Protein AF-A0A9N8M861-F1 (afdb_monomer_lite)

Radius of gyration: 14.07 Å; chains: 1; bounding box: 36×33×31 Å

pLDDT: mean 72.04, std 16.98, range [37.16, 90.0]

Sequence (93 aa):
RTGHGDFAEYHDRFRHLDAERWSLCGKLRSPFHPLTCPAFTRHHALLLDGEGNRHTNEALVNDKKGILALLAFARASGAYTRELYARIDGGGA

Foldseek 3Di:
DPLQQLAPVNCVVPVPVPRPLAAPQRDGGHPCCCCVPPLLVVLVQLQADPVRHGDDPCCLPPPPSNVVSVVSSCVVVVRSPPVVVVVVVVPDD

Structure (mmCIF, N/CA/C/O backbone):
data_AF-A0A9N8M861-F1
#
_entry.id   AF-A0A9N8M861-F1
#
loop_
_atom_site.group_PDB
_atom_site.id
_atom_site.type_symbol
_atom_site.label_atom_id
_atom_site.label_alt_id
_atom_site.label_comp_id
_atom_site.label_asym_id
_atom_site.label_entity_id
_atom_site.label_seq_id
_atom_site.pdbx_PDB_ins_code
_atom_site.Cartn_x
_atom_site.Cartn_y
_atom_site.Cartn_z
_atom_site.occupancy
_atom_site.B_iso_or_equiv
_atom_site.auth_seq_id
_atom_site.auth_comp_id
_atom_site.auth_asym_id
_atom_site.auth_atom_id
_atom_site.pdbx_PDB_model_num
ATOM 1 N N . ARG A 1 1 ? 21.616 6.911 2.026 1.00 42.50 1 ARG A N 1
ATOM 2 C CA . ARG A 1 1 ? 20.837 6.346 0.896 1.00 42.50 1 ARG A CA 1
ATOM 3 C C . ARG A 1 1 ? 19.501 5.858 1.444 1.00 42.50 1 ARG A C 1
ATOM 5 O O . ARG A 1 1 ? 19.396 4.717 1.863 1.00 42.50 1 ARG A O 1
ATOM 12 N N . THR A 1 2 ? 18.518 6.744 1.548 1.00 39.41 2 THR A N 1
ATOM 13 C CA . THR A 1 2 ? 17.154 6.393 1.958 1.00 39.41 2 THR A CA 1
ATOM 14 C C . THR A 1 2 ? 16.419 5.916 0.707 1.00 3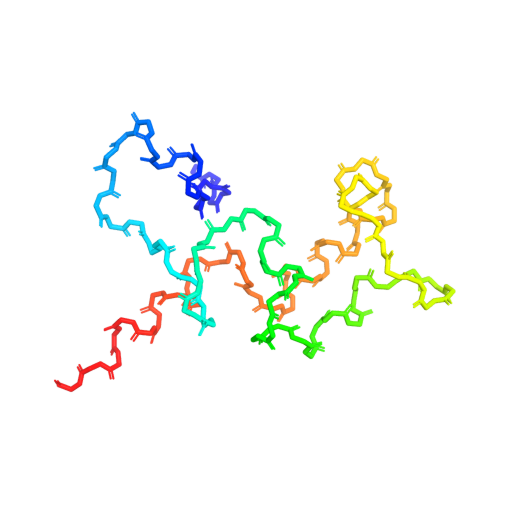9.41 2 THR A C 1
ATOM 16 O O . THR A 1 2 ? 16.224 6.683 -0.229 1.00 39.41 2 THR A O 1
ATOM 19 N N . GLY A 1 3 ? 16.095 4.624 0.636 1.00 44.22 3 GLY A N 1
ATOM 20 C CA . GLY A 1 3 ? 15.469 3.965 -0.520 1.00 44.22 3 GLY A CA 1
ATOM 21 C C . GLY A 1 3 ? 14.007 4.356 -0.770 1.00 44.22 3 GLY A C 1
ATOM 22 O O . GLY A 1 3 ? 13.210 3.501 -1.124 1.00 44.22 3 GLY A O 1
ATOM 23 N N . HIS A 1 4 ? 13.649 5.625 -0.562 1.00 48.06 4 HIS A N 1
ATOM 24 C CA . HIS A 1 4 ? 12.301 6.166 -0.764 1.00 48.06 4 HIS A CA 1
ATOM 25 C C . HIS A 1 4 ? 12.114 6.835 -2.141 1.00 48.06 4 HIS A C 1
ATOM 27 O O . HIS A 1 4 ? 11.082 7.447 -2.382 1.00 48.06 4 HIS A O 1
ATOM 33 N N . GLY A 1 5 ? 13.106 6.758 -3.035 1.00 44.94 5 GLY A N 1
ATOM 34 C CA . GLY A 1 5 ? 13.145 7.506 -4.302 1.00 44.94 5 GLY A CA 1
ATOM 35 C C . GLY A 1 5 ? 12.683 6.748 -5.550 1.00 44.94 5 GLY A C 1
ATOM 36 O O . GLY A 1 5 ? 13.051 7.150 -6.642 1.00 44.94 5 GLY A O 1
ATOM 37 N N . ASP A 1 6 ? 11.930 5.656 -5.412 1.00 52.81 6 ASP A N 1
ATOM 38 C CA . ASP A 1 6 ? 11.596 4.742 -6.522 1.00 52.81 6 ASP A CA 1
ATOM 39 C C . ASP A 1 6 ? 10.209 5.042 -7.137 1.00 52.81 6 ASP A C 1
ATOM 41 O O . ASP A 1 6 ? 9.387 4.157 -7.383 1.00 52.81 6 ASP A O 1
ATOM 45 N N . PHE A 1 7 ? 9.897 6.330 -7.302 1.00 55.59 7 PHE A N 1
ATOM 46 C CA . PHE A 1 7 ? 8.625 6.812 -7.848 1.00 55.59 7 PHE A CA 1
ATOM 47 C C . PHE A 1 7 ? 8.850 7.459 -9.213 1.00 55.59 7 PHE A C 1
ATOM 49 O O . PHE A 1 7 ? 9.788 8.238 -9.367 1.00 55.59 7 PHE A O 1
ATOM 56 N N . ALA A 1 8 ? 7.987 7.185 -10.199 1.00 47.81 8 ALA A N 1
ATOM 57 C CA . ALA A 1 8 ? 8.146 7.686 -11.570 1.00 47.81 8 ALA A CA 1
ATOM 58 C C . ALA A 1 8 ? 8.319 9.218 -11.666 1.00 47.81 8 ALA A C 1
ATOM 60 O O . ALA A 1 8 ? 9.095 9.683 -12.497 1.00 47.81 8 ALA A O 1
ATOM 61 N N . GLU A 1 9 ? 7.695 9.994 -10.769 1.00 46.09 9 GLU A N 1
ATOM 62 C CA . GLU A 1 9 ? 7.880 11.456 -10.687 1.00 46.09 9 GLU A CA 1
ATOM 63 C C . GLU A 1 9 ? 9.309 11.884 -10.305 1.00 46.09 9 GLU A C 1
ATOM 65 O O . GLU A 1 9 ? 9.754 12.961 -10.692 1.00 46.09 9 GLU A O 1
ATOM 70 N N . TYR A 1 10 ? 10.069 11.044 -9.594 1.00 49.03 10 TYR A N 1
ATOM 71 C CA . TYR A 1 10 ? 11.479 11.306 -9.287 1.00 49.03 10 TYR A CA 1
ATOM 72 C C . TYR A 1 10 ? 12.411 10.934 -10.458 1.00 49.03 10 TYR A C 1
ATOM 74 O O . TYR A 1 10 ? 13.472 11.536 -10.626 1.00 49.03 10 TYR A O 1
ATOM 82 N N . HIS A 1 11 ? 12.010 9.985 -11.311 1.00 53.97 11 HIS A N 1
ATOM 83 C CA . HIS A 1 11 ? 12.837 9.481 -12.415 1.00 53.97 11 HIS A CA 1
ATOM 84 C C . HIS A 1 11 ? 12.735 10.290 -13.713 1.00 53.97 11 HIS A C 1
ATOM 86 O O . HIS A 1 11 ? 13.685 10.271 -14.501 1.00 53.97 11 HIS A O 1
ATOM 92 N N . ASP A 1 12 ? 11.650 11.042 -13.920 1.00 45.62 12 ASP A N 1
ATOM 93 C CA . ASP A 1 12 ? 11.478 11.896 -15.106 1.00 45.62 12 ASP A CA 1
ATOM 94 C C . ASP A 1 12 ? 12.565 12.988 -15.194 1.00 45.62 12 ASP A C 1
ATOM 96 O O . ASP A 1 12 ? 13.062 13.321 -16.270 1.00 45.62 12 ASP A O 1
ATOM 100 N N . ARG A 1 13 ? 13.061 13.452 -14.038 1.00 48.66 13 ARG A N 1
ATOM 101 C CA . ARG A 1 13 ? 14.064 14.522 -13.956 1.00 48.66 13 ARG A CA 1
ATOM 102 C C . ARG A 1 13 ? 15.518 14.064 -14.174 1.00 48.66 13 ARG A C 1
ATOM 104 O O . ARG A 1 13 ? 16.365 14.914 -14.432 1.00 48.66 13 ARG A O 1
ATOM 111 N N . PHE A 1 14 ? 15.823 12.760 -14.084 1.00 47.97 14 PHE A N 1
ATOM 112 C CA . PHE A 1 14 ? 17.210 12.242 -14.081 1.00 47.97 14 PHE A CA 1
ATOM 113 C C . PHE A 1 14 ? 17.516 11.086 -15.058 1.00 47.97 14 PHE A C 1
ATOM 115 O O . PHE A 1 14 ? 18.633 10.577 -15.035 1.00 47.97 14 PHE A O 1
ATOM 122 N N . ARG A 1 15 ? 16.596 10.679 -15.953 1.00 45.28 15 ARG A N 1
ATOM 123 C CA . ARG A 1 15 ? 16.844 9.635 -16.985 1.00 45.28 15 ARG A CA 1
ATOM 124 C C . ARG A 1 15 ? 17.533 8.365 -16.445 1.00 45.28 15 ARG A C 1
ATOM 126 O O . ARG A 1 15 ? 18.414 7.797 -17.088 1.00 45.28 15 ARG A O 1
ATOM 133 N N . HIS A 1 16 ? 17.120 7.878 -15.279 1.00 49.41 16 HIS A N 1
ATOM 134 C CA . HIS A 1 16 ? 17.520 6.537 -14.857 1.00 49.41 16 HIS A CA 1
ATOM 135 C C . HIS A 1 16 ? 16.681 5.513 -15.636 1.00 49.41 16 HIS A C 1
ATOM 137 O O . HIS A 1 16 ? 15.510 5.305 -15.335 1.00 49.41 16 HIS A O 1
ATOM 143 N N . LEU A 1 17 ? 17.287 4.909 -16.664 1.00 45.19 17 LEU A N 1
ATOM 144 C CA . LEU A 1 17 ? 16.695 3.873 -17.528 1.00 45.19 17 LEU A CA 1
ATOM 145 C C . LEU A 1 17 ? 16.348 2.569 -16.781 1.00 45.19 17 LEU A C 1
ATOM 147 O O . LEU A 1 17 ? 15.588 1.764 -17.305 1.00 45.19 17 LEU A O 1
ATOM 151 N N . ASP A 1 18 ? 16.861 2.415 -15.560 1.00 46.94 18 ASP A N 1
ATOM 152 C CA . ASP A 1 18 ? 16.801 1.201 -14.733 1.00 46.94 18 ASP A CA 1
ATOM 153 C C . ASP A 1 18 ? 15.697 1.231 -13.660 1.00 46.94 18 ASP A C 1
ATOM 155 O O . ASP A 1 18 ? 15.599 0.351 -12.811 1.00 46.94 18 ASP A O 1
ATOM 159 N N . ALA A 1 19 ? 14.882 2.287 -13.631 1.00 52.94 19 ALA A N 1
ATOM 160 C CA . ALA A 1 19 ? 13.760 2.346 -12.708 1.00 52.94 19 ALA A CA 1
ATOM 161 C C . ALA A 1 19 ? 12.606 1.526 -13.278 1.00 52.94 19 ALA A C 1
ATOM 163 O O . ALA A 1 19 ? 12.092 1.846 -14.354 1.00 52.94 19 ALA A O 1
ATOM 164 N N . GLU A 1 20 ? 12.185 0.486 -12.561 1.00 59.25 20 GLU A N 1
ATOM 165 C CA . GLU A 1 20 ? 11.008 -0.305 -12.909 1.00 59.25 20 GLU A CA 1
ATOM 166 C C . GLU A 1 20 ? 9.763 0.591 -12.918 1.00 59.25 20 GLU A C 1
ATOM 168 O O . GLU A 1 20 ? 9.115 0.861 -11.904 1.00 59.25 20 GLU A O 1
ATOM 173 N N . ARG A 1 21 ? 9.453 1.095 -14.118 1.00 66.69 21 ARG A N 1
ATOM 174 C CA . ARG A 1 21 ? 8.330 1.998 -14.405 1.00 66.69 21 ARG A CA 1
ATOM 175 C C . ARG A 1 21 ? 6.981 1.297 -14.326 1.00 66.69 21 ARG A C 1
ATOM 177 O O . ARG A 1 21 ? 5.952 1.971 -14.330 1.00 66.69 21 ARG A O 1
ATOM 184 N N . TRP A 1 22 ? 6.983 -0.026 -14.249 1.00 69.25 22 TRP A N 1
ATOM 185 C CA . TRP A 1 22 ? 5.798 -0.862 -14.293 1.00 69.25 22 TRP A CA 1
ATOM 186 C C . TRP A 1 22 ? 5.562 -1.497 -12.928 1.00 69.25 22 TRP A C 1
ATOM 188 O O . TRP A 1 22 ? 6.463 -2.053 -12.311 1.00 69.25 22 TRP A O 1
ATOM 198 N N . SER A 1 23 ? 4.332 -1.401 -12.439 1.00 72.81 23 SER A N 1
ATOM 199 C CA . SER A 1 23 ? 3.882 -2.182 -11.293 1.00 72.81 23 SER A CA 1
ATOM 200 C C . SER A 1 23 ? 3.481 -3.596 -11.714 1.00 72.81 23 SER A C 1
ATOM 202 O O . SER A 1 23 ? 3.225 -3.855 -12.886 1.00 72.81 23 SER A O 1
ATOM 204 N N . LEU A 1 24 ? 3.319 -4.493 -10.734 1.00 74.25 24 LEU A N 1
ATOM 205 C CA . LEU A 1 24 ? 2.893 -5.891 -10.919 1.00 74.25 24 LEU A CA 1
ATOM 206 C C . LEU A 1 24 ? 1.649 -6.074 -11.800 1.00 74.25 24 LEU A C 1
ATOM 208 O O . LEU A 1 24 ? 1.489 -7.100 -12.448 1.00 74.25 24 LEU A O 1
ATOM 212 N N . CYS A 1 25 ? 0.742 -5.095 -11.803 1.00 77.69 25 CYS A N 1
ATOM 213 C CA . CYS A 1 25 ? -0.477 -5.144 -12.607 1.00 77.69 25 CYS A CA 1
ATOM 214 C C . CYS A 1 25 ? -0.301 -4.627 -14.048 1.00 77.69 25 CYS A C 1
ATOM 216 O O . CYS A 1 25 ? -1.293 -4.482 -14.759 1.00 77.69 25 CYS A O 1
ATOM 218 N N . GLY A 1 26 ? 0.923 -4.285 -14.464 1.00 73.69 26 GLY A N 1
ATOM 219 C CA . GLY A 1 26 ? 1.231 -3.742 -15.789 1.00 73.69 26 GLY A CA 1
ATOM 220 C C . GLY A 1 26 ? 0.919 -2.251 -15.968 1.00 73.69 26 GLY A C 1
ATOM 221 O O . GLY A 1 26 ? 1.018 -1.739 -17.079 1.00 73.69 26 GLY A O 1
ATOM 222 N N . LYS A 1 27 ? 0.539 -1.528 -14.905 1.00 77.06 27 LYS A N 1
ATOM 223 C CA . LYS A 1 27 ? 0.333 -0.067 -14.943 1.00 77.06 27 LYS A CA 1
ATOM 224 C C . LYS A 1 27 ? 1.585 0.698 -14.526 1.00 77.06 27 LYS A C 1
ATOM 226 O O . LYS A 1 27 ? 2.457 0.152 -13.853 1.00 77.06 27 LYS A O 1
ATOM 231 N N . LEU A 1 28 ? 1.640 1.979 -14.893 1.00 72.38 28 LEU A N 1
ATOM 232 C CA . LEU A 1 28 ? 2.720 2.873 -14.486 1.00 72.38 28 LEU A CA 1
ATOM 233 C C . LEU A 1 28 ? 2.799 2.993 -12.962 1.00 72.38 28 LEU A C 1
ATOM 235 O O . LEU A 1 28 ? 1.791 3.181 -12.273 1.00 72.38 28 LEU A O 1
ATOM 239 N N . ARG A 1 29 ? 4.022 2.893 -12.447 1.00 70.38 29 ARG A N 1
ATOM 240 C CA . ARG A 1 29 ? 4.306 2.973 -11.022 1.00 70.38 29 ARG A CA 1
ATOM 241 C C . ARG A 1 29 ? 4.240 4.425 -10.553 1.00 70.38 29 ARG A C 1
ATOM 243 O O . ARG A 1 29 ? 5.120 5.231 -10.837 1.00 70.38 29 ARG A O 1
ATOM 250 N N . SER A 1 30 ? 3.214 4.739 -9.772 1.00 73.31 30 SER A N 1
ATOM 251 C CA . SER A 1 30 ? 3.054 6.027 -9.085 1.00 73.31 30 SER A CA 1
ATOM 252 C C . SER A 1 30 ? 3.019 5.823 -7.567 1.00 73.31 30 SER A C 1
ATOM 254 O O . SER A 1 30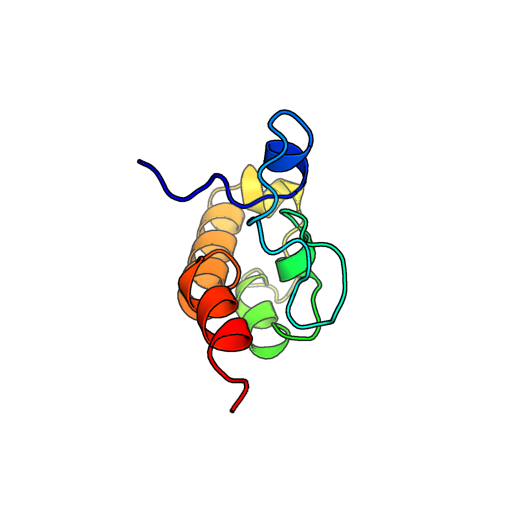 ? 2.668 4.728 -7.122 1.00 73.31 30 SER A O 1
ATOM 256 N N . PRO A 1 31 ? 3.303 6.852 -6.747 1.00 73.81 31 PRO A N 1
ATOM 257 C CA . PRO A 1 31 ? 3.303 6.729 -5.284 1.00 73.81 31 PRO A CA 1
ATOM 258 C C . PRO A 1 31 ? 2.001 6.171 -4.702 1.00 73.81 31 PRO A C 1
ATOM 260 O O . PRO A 1 31 ? 2.011 5.365 -3.773 1.00 73.81 31 PRO A O 1
ATOM 263 N N . PHE A 1 32 ? 0.875 6.542 -5.305 1.00 80.75 32 PHE A N 1
ATOM 264 C CA . PHE A 1 32 ? -0.455 6.118 -4.873 1.00 80.75 32 PHE A CA 1
ATOM 265 C C . PHE A 1 32 ? -0.983 4.889 -5.622 1.00 80.75 32 PHE A C 1
ATOM 267 O O . PHE A 1 32 ? -2.004 4.323 -5.232 1.00 80.75 32 PHE A O 1
ATOM 274 N N . HIS A 1 33 ? -0.303 4.440 -6.684 1.00 83.06 33 HIS A N 1
ATOM 275 C CA . HIS A 1 33 ? -0.766 3.302 -7.474 1.00 83.06 33 HIS A CA 1
ATOM 276 C C . HIS A 1 33 ? -0.859 2.005 -6.646 1.00 83.06 33 HIS A C 1
ATOM 278 O O . HIS A 1 33 ? -1.925 1.385 -6.688 1.00 83.06 33 HIS A O 1
ATOM 284 N N . PRO A 1 34 ? 0.146 1.622 -5.824 1.00 84.12 34 PRO A N 1
ATOM 285 C CA . PRO A 1 34 ? 0.063 0.457 -4.944 1.00 84.12 34 PRO A CA 1
ATOM 286 C C . PRO A 1 34 ? -1.205 0.375 -4.097 1.00 84.12 34 PRO A C 1
ATOM 288 O O . PRO A 1 34 ? -1.728 -0.713 -3.899 1.00 84.12 34 PRO A O 1
ATOM 291 N N . LEU A 1 35 ? -1.732 1.519 -3.658 1.00 84.56 35 LEU A N 1
ATOM 292 C CA . LEU A 1 35 ? -2.908 1.605 -2.790 1.00 84.56 35 LEU A CA 1
ATOM 293 C C . LEU A 1 35 ? -4.211 1.216 -3.496 1.00 84.56 35 LEU A C 1
ATOM 295 O O . LEU A 1 35 ? -5.222 0.996 -2.836 1.00 84.56 35 LEU A O 1
ATOM 299 N N . THR A 1 36 ? -4.213 1.234 -4.829 1.00 84.88 36 THR A N 1
ATOM 300 C CA . THR A 1 36 ? -5.366 0.925 -5.694 1.00 84.88 36 THR A CA 1
ATOM 301 C C . THR A 1 36 ? -5.094 -0.263 -6.612 1.00 84.88 36 THR A C 1
ATOM 303 O O . THR A 1 36 ? -5.936 -0.631 -7.430 1.00 84.88 36 THR A O 1
ATOM 306 N N . CYS A 1 37 ? -3.907 -0.855 -6.514 1.00 84.88 37 CYS A N 1
ATOM 307 C CA . CYS A 1 37 ? -3.445 -1.857 -7.451 1.00 84.88 37 CYS A CA 1
ATOM 308 C C . CYS A 1 37 ? -4.028 -3.227 -7.081 1.00 84.88 37 CYS A C 1
ATOM 310 O O . CYS A 1 37 ? -3.876 -3.670 -5.942 1.00 84.88 37 CYS A O 1
ATOM 312 N N . PRO A 1 38 ? -4.639 -3.952 -8.035 1.00 85.25 38 PRO A N 1
ATOM 313 C CA . PRO A 1 38 ? -5.245 -5.250 -7.750 1.00 85.25 38 PRO A CA 1
ATOM 314 C C . PRO A 1 38 ? -4.230 -6.297 -7.268 1.00 85.25 38 PRO A C 1
ATOM 316 O O . PRO A 1 38 ? -4.591 -7.206 -6.523 1.00 85.25 38 PRO A O 1
ATOM 319 N N . ALA A 1 39 ? -2.947 -6.146 -7.620 1.00 83.94 39 ALA A N 1
ATOM 320 C CA . ALA A 1 39 ? -1.878 -7.023 -7.141 1.00 83.94 39 ALA A CA 1
ATOM 321 C C . ALA A 1 39 ? -1.688 -6.962 -5.612 1.00 83.94 39 ALA A C 1
ATOM 323 O O . ALA A 1 39 ? -1.189 -7.912 -5.010 1.00 83.94 39 ALA A O 1
ATOM 324 N N . PHE A 1 40 ? -2.118 -5.871 -4.968 1.00 86.31 40 PHE A N 1
ATOM 325 C CA . PHE A 1 40 ? -2.023 -5.679 -3.521 1.00 86.31 40 PHE A CA 1
ATOM 326 C C . PHE A 1 40 ? -3.377 -5.723 -2.809 1.00 86.31 40 PHE A C 1
ATOM 328 O O . PHE A 1 40 ? -3.424 -5.430 -1.615 1.00 86.31 40 PHE A O 1
ATOM 335 N N . THR A 1 41 ? -4.445 -6.180 -3.477 1.00 86.56 41 THR A N 1
ATOM 336 C CA . THR A 1 41 ? -5.797 -6.281 -2.898 1.00 86.56 41 THR A CA 1
ATOM 337 C C . THR A 1 41 ? -5.815 -6.978 -1.542 1.00 86.56 41 THR A C 1
ATOM 339 O O . THR A 1 41 ? -6.479 -6.510 -0.622 1.00 86.56 41 THR A O 1
ATOM 342 N N . ARG A 1 42 ? -5.014 -8.038 -1.367 1.00 87.06 42 ARG A N 1
ATOM 343 C CA . ARG A 1 42 ? -4.919 -8.768 -0.092 1.00 87.06 42 ARG A CA 1
ATOM 344 C C . ARG A 1 42 ? -4.439 -7.910 1.088 1.00 87.06 42 ARG A C 1
ATOM 346 O O . ARG A 1 42 ? -4.721 -8.239 2.231 1.00 87.06 42 ARG A O 1
ATOM 353 N N . HIS A 1 43 ? -3.720 -6.820 0.819 1.00 88.19 43 HIS A N 1
ATOM 354 C CA . HIS A 1 43 ? -3.217 -5.892 1.833 1.00 88.19 43 HIS A CA 1
ATOM 355 C C . HIS A 1 43 ? -4.037 -4.600 1.912 1.00 88.19 43 HIS A C 1
ATOM 357 O O . HIS A 1 43 ? -3.804 -3.810 2.820 1.00 88.19 43 HIS A O 1
ATOM 363 N N . HIS A 1 44 ? -5.007 -4.367 1.015 1.00 88.19 44 HIS A N 1
ATOM 364 C CA . HIS A 1 44 ? -5.862 -3.173 1.076 1.00 88.19 44 HIS A CA 1
ATOM 365 C C . HIS A 1 44 ? -6.682 -3.104 2.368 1.00 88.19 44 HIS A C 1
ATOM 367 O O . HIS A 1 44 ? -7.033 -2.009 2.794 1.00 88.19 44 HIS A O 1
ATOM 373 N N . ALA A 1 45 ? -6.914 -4.241 3.031 1.00 88.44 45 ALA A N 1
ATOM 374 C CA . ALA A 1 45 ? -7.509 -4.289 4.365 1.00 88.44 45 ALA A CA 1
ATOM 375 C C . ALA A 1 45 ? -6.724 -3.463 5.405 1.00 88.44 45 ALA A C 1
ATOM 377 O O . ALA A 1 45 ? -7.317 -2.927 6.330 1.00 88.44 45 ALA A O 1
ATOM 378 N N . LEU A 1 46 ? -5.405 -3.308 5.231 1.00 88.31 46 LEU A N 1
ATOM 379 C CA . LEU A 1 46 ? -4.551 -2.500 6.111 1.00 88.31 46 LEU A CA 1
ATOM 380 C C . LEU A 1 46 ? -4.689 -0.991 5.870 1.00 88.31 46 LEU A C 1
ATOM 382 O O . LEU A 1 46 ? -4.170 -0.207 6.654 1.00 88.31 46 LEU A O 1
ATOM 386 N N . LEU A 1 47 ? -5.344 -0.587 4.779 1.00 88.56 47 LEU A N 1
ATOM 387 C CA . LEU A 1 47 ? -5.629 0.813 4.449 1.00 88.56 47 LEU A CA 1
ATOM 388 C C . LEU A 1 47 ? -7.018 1.250 4.937 1.00 88.56 47 LEU A C 1
ATOM 390 O O . LEU A 1 47 ? -7.453 2.360 4.623 1.00 88.56 47 LEU A O 1
ATOM 394 N N . LEU A 1 48 ? -7.731 0.371 5.641 1.00 89.19 48 LEU A N 1
ATOM 395 C CA . LEU A 1 48 ? -9.025 0.664 6.237 1.00 89.19 48 LEU A CA 1
ATOM 396 C C . LEU A 1 48 ? -8.828 1.209 7.657 1.00 89.19 48 LEU A C 1
ATOM 398 O O . LEU A 1 48 ? -7.951 0.748 8.387 1.00 89.19 48 LEU A O 1
ATOM 402 N N . ASP A 1 49 ? -9.656 2.173 8.041 1.00 85.25 49 ASP A N 1
ATOM 403 C CA . ASP A 1 49 ? -9.783 2.639 9.421 1.00 85.25 49 ASP A CA 1
ATOM 404 C C . ASP A 1 49 ? -10.509 1.580 10.283 1.00 85.25 49 ASP A C 1
ATOM 406 O O . ASP A 1 49 ? -11.048 0.596 9.770 1.00 85.25 49 ASP A O 1
ATOM 410 N N . GLY A 1 50 ? -10.561 1.786 11.603 1.00 79.19 50 GLY A N 1
ATOM 411 C CA . GLY A 1 50 ? -11.316 0.946 12.536 1.00 79.19 50 GLY A CA 1
ATOM 412 C C . GLY A 1 50 ? -12.814 0.839 12.226 1.00 79.19 50 GLY A C 1
ATOM 413 O O . GLY A 1 50 ? -13.444 -0.126 12.647 1.00 79.19 50 GLY A O 1
ATOM 414 N N . GLU A 1 51 ? -13.374 1.772 11.454 1.00 83.12 51 GLU A N 1
ATOM 415 C CA . GLU A 1 51 ? -14.756 1.708 10.952 1.00 83.12 51 GLU A CA 1
ATOM 416 C C . GLU A 1 51 ? -14.909 0.903 9.643 1.00 83.12 51 GLU A C 1
ATOM 418 O O . GLU A 1 51 ? -16.010 0.775 9.113 1.00 83.12 51 GLU A O 1
ATOM 423 N N . GLY A 1 52 ? -13.816 0.370 9.084 1.00 84.25 52 GLY A N 1
ATOM 424 C CA . GLY A 1 52 ? -13.809 -0.343 7.800 1.00 84.25 52 GLY A CA 1
ATOM 425 C C . GLY A 1 52 ? -13.797 0.573 6.570 1.00 84.25 52 GLY A C 1
ATOM 426 O O . GLY A 1 52 ? -13.794 0.091 5.436 1.00 84.25 52 GLY A O 1
ATOM 427 N N . ASN A 1 53 ? -13.748 1.891 6.771 1.00 86.75 53 ASN A N 1
ATOM 428 C CA . ASN A 1 53 ? -13.659 2.879 5.700 1.00 86.75 53 ASN A CA 1
ATOM 429 C C . ASN A 1 53 ? -12.221 3.016 5.202 1.00 86.75 53 ASN A C 1
ATOM 431 O O . ASN A 1 53 ? -11.289 3.123 5.993 1.00 86.75 53 ASN A O 1
ATOM 435 N N . ARG A 1 54 ? -12.020 3.070 3.884 1.00 86.44 54 ARG A N 1
ATOM 436 C CA . ARG A 1 54 ? -10.685 3.288 3.313 1.00 86.44 54 ARG A CA 1
ATOM 437 C C . ARG A 1 54 ? -10.191 4.699 3.634 1.00 86.44 54 ARG A C 1
ATOM 439 O O . ARG A 1 54 ? -10.871 5.670 3.307 1.00 86.44 54 ARG A O 1
ATOM 446 N N . HIS A 1 55 ? -8.989 4.816 4.199 1.00 86.25 55 HIS A N 1
ATOM 447 C CA . HIS A 1 55 ? -8.347 6.115 4.391 1.00 86.25 55 HIS A CA 1
ATOM 448 C C . HIS A 1 55 ? -8.173 6.829 3.043 1.00 86.25 55 HIS A C 1
ATOM 450 O O . HIS A 1 55 ? -7.781 6.222 2.041 1.00 86.25 55 HIS A O 1
ATOM 456 N N . THR A 1 56 ? -8.447 8.133 3.011 1.00 87.38 56 THR A N 1
ATOM 457 C CA . THR A 1 56 ? -8.180 8.953 1.825 1.00 87.38 56 THR A CA 1
ATOM 458 C C . THR A 1 56 ? -6.674 9.058 1.589 1.00 87.38 56 THR A C 1
ATOM 460 O O . THR A 1 56 ? -5.880 8.971 2.526 1.00 87.38 56 THR A O 1
ATOM 463 N N . ASN A 1 57 ? -6.261 9.295 0.339 1.00 83.00 57 ASN A N 1
ATOM 464 C CA . ASN A 1 57 ? -4.843 9.500 0.017 1.00 83.00 57 ASN A CA 1
ATOM 465 C C . ASN A 1 57 ? -4.219 10.628 0.856 1.00 83.00 57 ASN A C 1
ATOM 467 O O . ASN A 1 57 ? -3.059 10.530 1.238 1.00 83.00 57 ASN A O 1
ATOM 471 N N . GLU A 1 58 ? -4.997 11.668 1.171 1.00 83.25 58 GLU A N 1
ATOM 472 C CA . GLU A 1 58 ? -4.564 12.783 2.012 1.00 83.25 58 GLU A CA 1
ATOM 473 C C . GLU A 1 58 ? -4.375 12.364 3.476 1.00 83.25 58 GLU A C 1
ATOM 475 O O . GLU A 1 58 ? -3.349 12.687 4.072 1.00 83.25 58 GLU A O 1
ATOM 480 N N . ALA A 1 59 ? -5.301 11.581 4.039 1.00 84.38 59 ALA A N 1
ATOM 481 C CA . ALA A 1 59 ? -5.171 11.050 5.394 1.00 84.38 59 ALA A CA 1
ATOM 482 C C . ALA A 1 59 ? -3.976 10.093 5.511 1.00 84.38 59 ALA A C 1
ATOM 484 O O . ALA A 1 59 ? -3.246 10.136 6.495 1.00 84.38 59 ALA A O 1
ATOM 485 N N . LEU A 1 60 ? -3.716 9.276 4.487 1.00 85.44 60 LEU A N 1
ATOM 486 C CA . LEU A 1 60 ? -2.583 8.345 4.465 1.00 85.44 60 LEU A CA 1
ATOM 487 C C . LEU A 1 60 ? -1.213 9.032 4.578 1.00 85.44 60 LEU A C 1
ATOM 489 O O . LEU A 1 60 ? -0.251 8.386 4.990 1.00 85.44 60 LEU A O 1
ATOM 493 N N . VAL A 1 61 ? -1.117 10.318 4.228 1.00 84.56 61 VAL A N 1
ATOM 494 C CA . VAL A 1 61 ? 0.146 11.073 4.264 1.00 84.56 61 VAL A CA 1
ATOM 495 C C . VAL A 1 61 ? 0.164 12.211 5.287 1.00 84.56 61 VAL A C 1
ATOM 497 O O . VAL A 1 61 ? 1.251 12.632 5.674 1.00 84.56 61 VAL A O 1
ATOM 500 N N . ASN A 1 62 ? -0.996 12.682 5.758 1.00 81.88 62 ASN A N 1
ATOM 501 C CA . ASN A 1 62 ? -1.094 13.793 6.715 1.00 81.88 62 ASN A CA 1
ATOM 502 C C . ASN A 1 62 ? -1.649 13.392 8.089 1.00 81.88 62 ASN A C 1
ATOM 504 O O . ASN A 1 62 ? -1.332 14.046 9.080 1.00 81.88 62 ASN A O 1
ATOM 508 N N . ASP A 1 63 ? -2.470 12.342 8.177 1.00 88.69 63 ASP A N 1
ATOM 509 C CA . ASP A 1 63 ? -3.084 11.916 9.436 1.00 88.69 63 ASP A CA 1
ATOM 510 C C . ASP A 1 63 ? -2.263 10.816 10.115 1.00 88.69 63 ASP A C 1
ATOM 512 O O . ASP A 1 63 ? -1.779 9.887 9.472 1.00 88.69 63 ASP A O 1
ATOM 516 N N . LYS A 1 64 ? -2.136 10.866 11.445 1.00 89.31 64 LYS A N 1
ATOM 517 C CA . LYS A 1 64 ? -1.330 9.890 12.194 1.00 89.31 64 LYS A CA 1
ATOM 518 C C . LYS A 1 64 ? -1.813 8.450 11.990 1.00 89.31 64 LYS A C 1
ATOM 520 O O . LYS A 1 64 ? -0.977 7.558 11.848 1.00 89.31 64 LYS A O 1
ATOM 525 N N . LYS A 1 65 ? -3.128 8.201 11.989 1.00 88.38 65 LYS A N 1
ATOM 526 C CA . LYS A 1 65 ? -3.677 6.855 11.760 1.00 88.38 65 LYS A CA 1
ATOM 527 C C . LYS A 1 65 ? -3.456 6.431 10.314 1.00 88.38 65 LYS A C 1
ATOM 529 O O . LYS A 1 65 ? -3.001 5.315 10.080 1.00 88.38 65 LYS A O 1
ATOM 534 N N . GLY A 1 66 ? 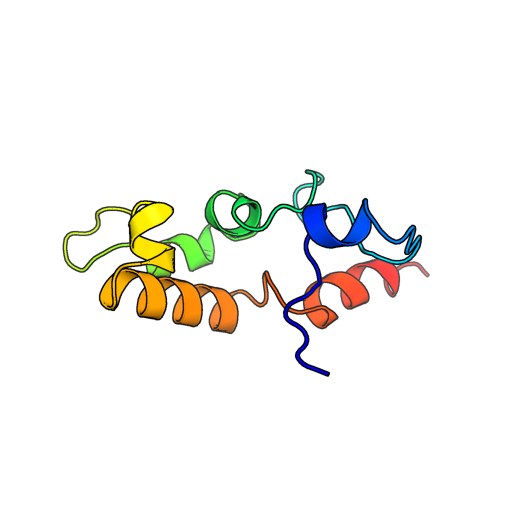-3.685 7.341 9.369 1.00 86.88 66 GLY A N 1
ATOM 535 C CA . GLY A 1 66 ? -3.441 7.080 7.953 1.00 86.88 66 GLY A CA 1
ATOM 536 C C . GLY A 1 66 ? -1.971 6.768 7.649 1.00 86.88 66 GLY A C 1
ATOM 537 O O . GLY A 1 66 ? -1.685 5.814 6.931 1.00 86.88 66 GLY A O 1
ATOM 538 N N . ILE A 1 67 ? -1.028 7.489 8.258 1.00 87.75 67 ILE A N 1
ATOM 539 C CA . ILE A 1 67 ? 0.413 7.232 8.126 1.00 87.75 67 ILE A CA 1
ATOM 540 C C . ILE A 1 67 ? 0.769 5.849 8.681 1.00 87.75 67 ILE A C 1
ATOM 542 O O . ILE A 1 67 ? 1.530 5.106 8.061 1.00 87.75 67 ILE A O 1
ATOM 546 N N . LEU A 1 68 ? 0.213 5.466 9.835 1.00 89.94 68 LEU A N 1
ATOM 547 C CA . LEU A 1 68 ? 0.433 4.135 10.409 1.00 89.94 68 LEU A CA 1
ATOM 548 C C . LEU A 1 68 ? -0.134 3.027 9.512 1.00 89.94 68 LEU A C 1
ATOM 550 O O . LEU A 1 68 ? 0.545 2.022 9.294 1.00 89.94 68 LEU A O 1
ATOM 554 N N . ALA A 1 69 ? -1.325 3.231 8.949 1.00 89.50 69 ALA A N 1
ATOM 555 C CA . ALA A 1 69 ? -1.941 2.329 7.979 1.00 89.50 69 ALA A CA 1
ATOM 556 C C . ALA A 1 69 ? -1.082 2.190 6.710 1.00 89.50 69 ALA A C 1
ATOM 558 O O . ALA A 1 69 ? -0.789 1.077 6.268 1.00 89.50 69 ALA A O 1
ATOM 559 N N . LEU A 1 70 ? -0.586 3.308 6.169 1.00 88.12 70 LEU A N 1
ATOM 560 C CA . LEU A 1 70 ? 0.310 3.323 5.013 1.00 88.12 70 LEU A CA 1
ATOM 561 C C . LEU A 1 70 ? 1.615 2.569 5.295 1.00 88.12 70 LEU A C 1
ATOM 563 O O . LEU A 1 70 ? 2.060 1.771 4.469 1.00 88.12 70 LEU A O 1
ATOM 567 N N . LEU A 1 71 ? 2.221 2.779 6.465 1.00 87.81 71 LEU A N 1
ATOM 568 C CA . LEU A 1 71 ? 3.442 2.083 6.876 1.00 87.81 71 LEU A CA 1
ATOM 569 C C . LEU A 1 71 ? 3.213 0.577 7.051 1.00 87.81 71 LEU A C 1
ATOM 571 O O . LEU A 1 71 ? 4.050 -0.222 6.624 1.00 87.81 71 LEU A O 1
ATOM 575 N N . ALA A 1 72 ? 2.090 0.179 7.653 1.00 89.06 72 ALA A N 1
ATOM 576 C CA . ALA A 1 72 ? 1.711 -1.224 7.796 1.00 89.06 72 ALA A CA 1
ATOM 577 C C . ALA A 1 72 ? 1.507 -1.881 6.424 1.00 89.06 72 ALA A C 1
ATOM 579 O O . ALA A 1 72 ? 2.074 -2.944 6.157 1.00 89.06 72 ALA A O 1
ATOM 580 N N . PHE A 1 73 ? 0.783 -1.210 5.525 1.00 90.00 73 PHE A N 1
ATOM 581 C CA . PHE A 1 73 ? 0.600 -1.643 4.144 1.00 90.00 73 PHE A CA 1
ATOM 582 C C . PHE A 1 73 ? 1.937 -1.788 3.416 1.00 90.00 73 PHE A C 1
ATOM 584 O O . PHE A 1 73 ? 2.197 -2.835 2.826 1.00 90.00 73 PHE A O 1
ATOM 591 N N . ALA A 1 74 ? 2.809 -0.779 3.473 1.00 86.88 74 ALA A N 1
ATOM 592 C CA . ALA A 1 74 ? 4.097 -0.787 2.785 1.00 86.88 74 ALA A CA 1
ATOM 593 C C . ALA A 1 74 ? 4.994 -1.941 3.253 1.00 86.88 74 ALA A C 1
ATOM 595 O O . ALA A 1 74 ? 5.612 -2.617 2.430 1.00 86.88 74 ALA A O 1
ATOM 596 N N . ARG A 1 75 ? 5.021 -2.201 4.566 1.00 85.44 75 ARG A N 1
ATOM 597 C CA . ARG A 1 75 ? 5.789 -3.299 5.166 1.00 85.44 75 ARG A CA 1
ATOM 598 C C . ARG A 1 75 ? 5.240 -4.674 4.799 1.00 85.44 75 ARG A C 1
ATOM 600 O O . ARG A 1 75 ? 6.022 -5.551 4.454 1.00 85.44 75 ARG A O 1
ATOM 607 N N . ALA A 1 76 ? 3.924 -4.863 4.863 1.00 87.88 76 ALA A N 1
ATOM 608 C CA . ALA A 1 76 ? 3.301 -6.156 4.583 1.00 87.88 76 ALA A CA 1
ATOM 609 C C . ALA A 1 76 ? 3.316 -6.502 3.087 1.00 87.88 76 ALA A C 1
ATOM 611 O O . ALA A 1 76 ? 3.551 -7.646 2.706 1.00 87.88 76 ALA A O 1
ATOM 612 N N . SER A 1 77 ? 3.065 -5.506 2.235 1.00 84.00 77 SER A N 1
ATOM 613 C CA . SER A 1 77 ? 2.973 -5.704 0.788 1.00 84.00 77 SER A CA 1
ATOM 614 C C . SER A 1 77 ? 4.324 -5.728 0.084 1.00 84.00 77 SER A C 1
ATOM 616 O O . SER A 1 77 ? 4.423 -6.295 -1.002 1.00 84.00 77 SER A O 1
ATOM 618 N N . GLY A 1 78 ? 5.340 -5.069 0.649 1.00 83.81 78 GLY A N 1
ATOM 619 C CA . GLY A 1 78 ? 6.584 -4.783 -0.061 1.00 83.81 78 GLY A CA 1
ATOM 620 C C . GLY A 1 78 ? 6.382 -3.881 -1.284 1.00 83.81 78 GLY A C 1
ATOM 621 O O . GLY A 1 78 ? 7.294 -3.738 -2.086 1.00 83.81 78 GLY A O 1
ATOM 622 N N . ALA A 1 79 ? 5.214 -3.248 -1.456 1.00 80.69 79 ALA A N 1
ATOM 623 C CA . ALA A 1 79 ? 4.848 -2.565 -2.701 1.00 80.69 79 ALA A CA 1
ATOM 624 C C . ALA A 1 79 ? 5.722 -1.347 -3.048 1.00 80.69 79 ALA A C 1
ATOM 626 O O . ALA A 1 79 ? 5.645 -0.819 -4.160 1.00 80.69 79 ALA A O 1
ATOM 627 N N . TYR A 1 80 ? 6.541 -0.913 -2.091 1.00 76.75 80 TYR A N 1
ATOM 628 C CA . TYR A 1 80 ? 7.487 0.190 -2.203 1.00 76.75 80 TYR A CA 1
ATOM 629 C C . TYR A 1 80 ? 8.952 -0.262 -2.112 1.00 76.75 80 TYR A C 1
ATOM 631 O O . TYR A 1 80 ? 9.843 0.582 -2.157 1.00 76.75 80 TYR A O 1
ATOM 639 N N . THR A 1 81 ? 9.233 -1.563 -1.977 1.00 76.62 81 THR A N 1
ATOM 640 C CA . THR A 1 81 ? 10.606 -2.076 -1.900 1.00 76.62 81 THR A CA 1
ATOM 641 C C . THR A 1 81 ? 11.129 -2.427 -3.287 1.00 76.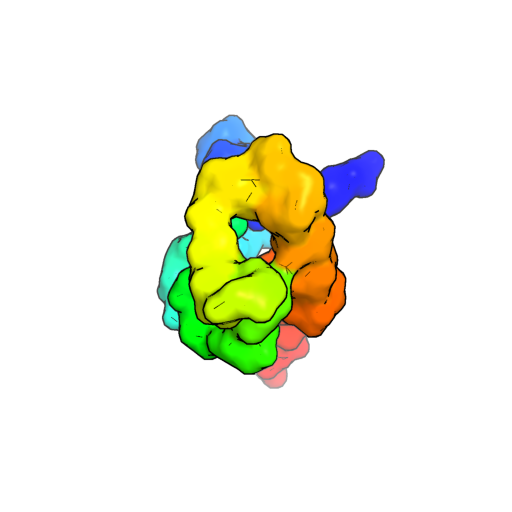62 81 THR A C 1
ATOM 643 O O . THR A 1 81 ? 10.406 -2.972 -4.115 1.00 76.62 81 THR A O 1
ATOM 646 N N . ARG A 1 82 ? 12.410 -2.142 -3.547 1.00 66.81 82 ARG A N 1
ATOM 647 C CA . ARG A 1 82 ? 13.062 -2.507 -4.818 1.00 66.81 82 ARG A CA 1
ATOM 648 C C . ARG A 1 82 ? 13.170 -4.023 -5.004 1.00 66.81 82 ARG A C 1
ATOM 650 O O . ARG A 1 82 ? 13.070 -4.504 -6.120 1.00 66.81 82 ARG A O 1
ATOM 657 N N . GLU A 1 83 ? 13.315 -4.783 -3.917 1.00 68.75 83 GLU A N 1
ATOM 658 C CA . GLU A 1 83 ? 13.421 -6.251 -3.963 1.00 68.75 83 GLU A CA 1
ATOM 659 C C . GLU A 1 83 ? 12.186 -6.950 -4.533 1.00 68.75 83 GLU A C 1
ATOM 661 O O . GLU A 1 83 ? 12.324 -8.000 -5.155 1.00 68.75 83 GLU A O 1
ATOM 666 N N . LEU A 1 84 ? 10.985 -6.403 -4.317 1.00 69.38 84 LEU A N 1
ATOM 667 C CA . LEU A 1 84 ? 9.764 -7.002 -4.857 1.00 69.38 84 LEU A CA 1
ATOM 668 C C . LEU A 1 84 ? 9.772 -7.002 -6.390 1.00 69.38 84 LEU A C 1
ATOM 670 O O . LEU A 1 84 ? 9.305 -7.952 -7.008 1.00 69.38 84 LEU A O 1
ATOM 674 N N . TYR A 1 85 ? 10.309 -5.935 -6.965 1.00 63.53 85 TYR A N 1
ATOM 675 C CA . TYR A 1 85 ? 10.306 -5.652 -8.391 1.00 63.53 85 TYR A CA 1
ATOM 676 C C . TYR A 1 85 ? 11.537 -6.284 -9.074 1.00 63.53 85 TYR A C 1
ATOM 678 O O . TYR A 1 85 ? 11.391 -7.047 -10.027 1.00 63.53 85 TYR A O 1
ATOM 686 N N . ALA A 1 86 ? 12.709 -6.226 -8.428 1.00 62.38 86 ALA A N 1
ATOM 687 C CA . ALA A 1 86 ? 13.925 -6.895 -8.901 1.00 62.38 86 ALA A CA 1
ATOM 688 C C . ALA A 1 86 ? 13.797 -8.432 -9.029 1.00 62.38 86 ALA A C 1
ATOM 690 O O . ALA A 1 86 ? 14.499 -9.053 -9.824 1.00 62.38 86 ALA A O 1
ATOM 691 N N . ARG A 1 87 ? 12.905 -9.076 -8.259 1.00 54.28 87 ARG A N 1
ATOM 692 C CA . ARG A 1 87 ? 12.637 -10.528 -8.359 1.00 54.28 87 ARG A CA 1
ATOM 693 C C . ARG A 1 87 ? 11.855 -10.938 -9.607 1.00 54.28 87 ARG A C 1
ATOM 695 O O . ARG A 1 87 ? 11.769 -12.129 -9.883 1.00 54.28 87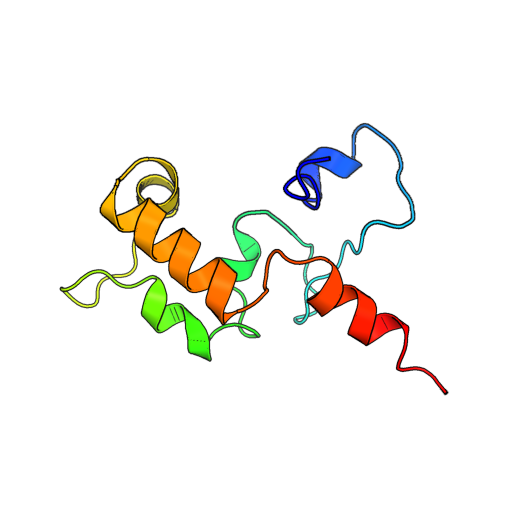 ARG A O 1
ATOM 702 N N . ILE A 1 88 ? 11.263 -9.989 -10.322 1.00 54.31 88 ILE A N 1
ATOM 703 C CA . ILE A 1 88 ? 10.443 -10.260 -11.507 1.00 54.31 88 ILE A CA 1
ATOM 704 C C . ILE A 1 88 ? 11.321 -10.280 -12.756 1.00 54.31 88 ILE A C 1
ATOM 706 O O . ILE A 1 88 ? 11.108 -11.110 -13.632 1.00 54.31 88 ILE A O 1
ATOM 710 N N . ASP A 1 89 ? 12.344 -9.426 -12.796 1.00 49.84 89 ASP A N 1
ATOM 711 C CA . ASP A 1 89 ? 13.293 -9.336 -13.909 1.00 49.84 89 ASP A CA 1
ATOM 712 C C . ASP A 1 89 ? 14.313 -10.498 -13.917 1.00 49.84 89 ASP A C 1
ATOM 714 O O . ASP A 1 89 ? 14.722 -10.974 -14.969 1.00 49.84 89 ASP A O 1
ATOM 718 N N . GLY A 1 90 ? 14.648 -11.058 -12.745 1.00 45.66 90 GLY A N 1
ATOM 719 C CA . GLY A 1 90 ? 15.557 -12.211 -12.615 1.00 45.66 90 GLY A CA 1
ATOM 720 C C . GLY A 1 90 ? 14.927 -13.597 -12.838 1.00 45.66 90 GLY A C 1
ATOM 721 O O . GLY A 1 90 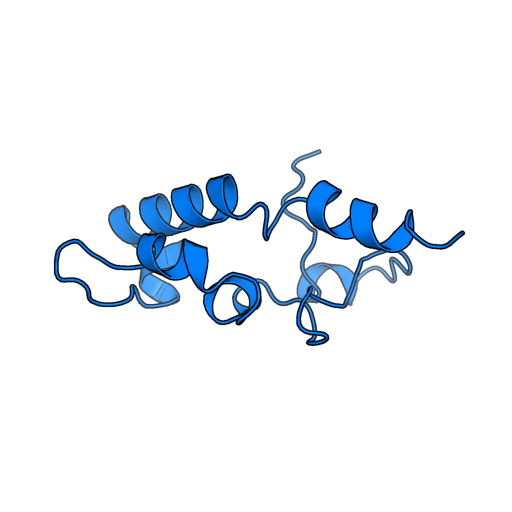? 15.575 -14.606 -12.566 1.00 45.66 90 GLY A O 1
ATOM 722 N N . GLY A 1 91 ? 13.661 -13.660 -13.263 1.00 40.94 91 GLY A N 1
ATOM 723 C CA . GLY A 1 91 ? 12.889 -14.894 -13.473 1.00 40.94 91 GLY A CA 1
ATOM 724 C C . GLY A 1 91 ? 12.704 -15.295 -14.941 1.00 40.94 91 GLY A C 1
ATOM 725 O O . GLY A 1 91 ? 11.776 -16.043 -15.243 1.00 40.94 91 GLY A O 1
ATOM 726 N N . GLY A 1 92 ? 13.534 -14.778 -15.849 1.00 38.97 92 GLY A N 1
ATOM 727 C CA . GLY A 1 92 ? 13.648 -15.251 -17.229 1.00 38.97 92 GLY A CA 1
ATOM 728 C C . GLY A 1 92 ? 14.825 -16.216 -17.353 1.00 38.97 92 GLY A C 1
ATOM 729 O O . GLY A 1 92 ? 15.955 -15.833 -17.064 1.00 38.97 92 GLY A O 1
ATOM 730 N N . ALA A 1 93 ? 14.523 -17.463 -17.717 1.00 37.16 93 ALA A N 1
ATOM 731 C CA . ALA A 1 93 ? 15.487 -18.512 -18.050 1.00 37.16 93 ALA A CA 1
ATOM 732 C C . ALA A 1 93 ? 16.416 -18.133 -19.215 1.00 37.16 93 ALA A C 1
ATOM 734 O O . ALA A 1 93 ? 15.977 -17.344 -20.085 1.00 37.16 93 ALA A O 1
#

Organism: NCBI:txid157183

Secondary structure (DSSP, 8-state):
--S---SHHHHTTTT-TTS--B-TTSSB--TTGGGG-GGGGGGGGGGB-TTSPBPPHHHHHHSHHHHHHHHHHHHHH-TT-HHHHHHHHTT--